Protein AF-A0A8J4YHI8-F1 (afdb_monomer_lite)

pLDDT: mean 70.8, std 11.15, range [40.28, 87.5]

Radius of gyration: 18.32 Å; chains: 1; bounding box: 36×39×45 Å

Structure (mmCIF, N/CA/C/O backbone):
data_AF-A0A8J4YHI8-F1
#
_entry.id   AF-A0A8J4YHI8-F1
#
loop_
_atom_site.group_PDB
_atom_site.id
_atom_site.type_symbol
_atom_site.label_atom_id
_atom_site.label_alt_id
_atom_site.label_comp_id
_atom_site.label_asym_id
_atom_site.label_entity_id
_atom_site.label_seq_id
_atom_site.pdbx_PDB_ins_code
_atom_site.Cartn_x
_atom_site.Cartn_y
_atom_site.Cartn_z
_atom_site.occupancy
_atom_site.B_iso_or_equiv
_atom_site.auth_seq_id
_atom_site.auth_comp_id
_atom_site.auth_asym_id
_atom_site.auth_atom_id
_atom_site.pdbx_PDB_model_num
ATOM 1 N N . MET A 1 1 ? -14.139 9.718 13.739 1.00 50.31 1 MET A N 1
ATOM 2 C CA . MET A 1 1 ? -12.734 10.153 13.570 1.00 50.31 1 MET A CA 1
ATOM 3 C C . MET A 1 1 ? -12.000 9.120 12.728 1.00 50.31 1 MET A C 1
ATOM 5 O O . MET A 1 1 ? -12.071 7.947 13.091 1.00 50.31 1 MET A O 1
ATOM 9 N N . PRO A 1 2 ? -11.361 9.518 11.617 1.00 56.03 2 PRO A N 1
ATOM 10 C CA . PRO A 1 2 ? -10.531 8.624 10.816 1.00 56.03 2 PRO A CA 1
ATOM 11 C C . PRO A 1 2 ? -9.137 8.458 11.438 1.00 56.03 2 PRO A C 1
ATOM 13 O O . PRO A 1 2 ? -8.521 9.439 11.849 1.00 56.03 2 PRO A O 1
ATOM 16 N N . LEU A 1 3 ? -8.645 7.220 11.501 1.00 62.56 3 LEU A N 1
ATOM 17 C CA . LEU A 1 3 ? -7.328 6.876 12.037 1.00 62.56 3 LEU A CA 1
ATOM 18 C C . LEU A 1 3 ? -6.464 6.307 10.904 1.00 62.56 3 LEU A C 1
ATOM 20 O O . LEU A 1 3 ? -6.813 5.291 10.303 1.00 62.56 3 LEU A O 1
ATOM 24 N N . CYS A 1 4 ? -5.355 6.983 10.595 1.00 64.44 4 CYS A N 1
ATOM 25 C CA . CYS A 1 4 ? -4.406 6.564 9.562 1.00 64.44 4 CYS A CA 1
ATOM 26 C C . CYS A 1 4 ? -3.348 5.647 10.184 1.00 64.44 4 CYS A C 1
ATOM 28 O O . CYS A 1 4 ? -2.561 6.095 11.016 1.00 64.44 4 CYS A O 1
ATOM 30 N N . LEU A 1 5 ? -3.333 4.370 9.800 1.00 63.19 5 LEU A N 1
ATOM 31 C CA . LEU A 1 5 ? -2.428 3.365 10.367 1.00 63.19 5 LEU A CA 1
ATOM 32 C C . LEU A 1 5 ? -1.540 2.768 9.279 1.00 63.19 5 LEU A C 1
ATOM 34 O O . LEU A 1 5 ? -1.983 2.525 8.155 1.00 63.19 5 LEU A O 1
ATOM 38 N N . THR A 1 6 ? -0.283 2.489 9.621 1.00 58.69 6 THR A N 1
ATO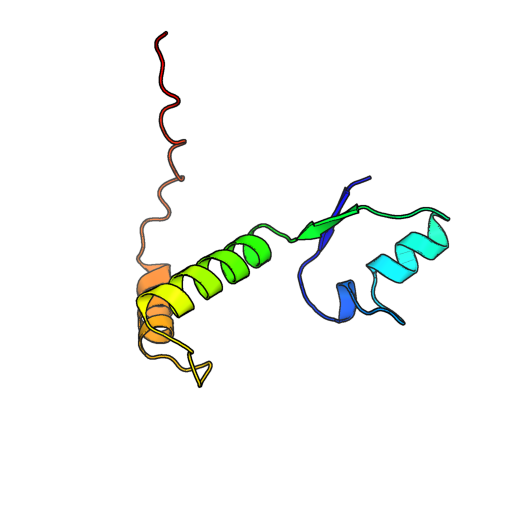M 39 C CA . THR A 1 6 ? 0.569 1.625 8.795 1.00 58.69 6 THR A CA 1
ATOM 40 C C . THR A 1 6 ? 0.103 0.174 8.949 1.00 58.69 6 THR A C 1
ATOM 42 O O . THR A 1 6 ? -0.339 -0.219 10.032 1.00 58.69 6 THR A O 1
ATOM 45 N N . LYS A 1 7 ? 0.155 -0.638 7.882 1.00 57.22 7 LYS A N 1
ATOM 46 C CA . LYS A 1 7 ? -0.282 -2.047 7.913 1.00 57.22 7 LYS A CA 1
ATOM 47 C C . LYS A 1 7 ? 0.764 -2.933 8.585 1.00 57.22 7 LYS A C 1
ATOM 49 O O . LYS A 1 7 ? 1.382 -3.788 7.965 1.00 57.22 7 LYS A O 1
ATOM 54 N N . THR A 1 8 ? 0.979 -2.720 9.872 1.00 63.22 8 THR A N 1
ATOM 55 C CA . THR A 1 8 ? 1.677 -3.678 10.725 1.00 63.22 8 THR A CA 1
ATOM 56 C C . THR A 1 8 ? 0.646 -4.344 11.627 1.00 63.22 8 THR A C 1
ATOM 58 O O . THR A 1 8 ? -0.335 -3.718 12.034 1.00 63.22 8 THR A O 1
ATOM 61 N N . ALA A 1 9 ? 0.852 -5.622 11.955 1.00 62.16 9 ALA A N 1
ATOM 62 C CA . ALA A 1 9 ? -0.053 -6.356 12.845 1.00 62.16 9 ALA A CA 1
ATOM 63 C C . ALA A 1 9 ? -0.197 -5.680 14.224 1.00 62.16 9 ALA A C 1
ATOM 65 O O . ALA A 1 9 ? -1.253 -5.768 14.843 1.00 62.16 9 ALA A O 1
ATOM 66 N N . SER A 1 10 ? 0.827 -4.938 14.660 1.00 67.38 10 SER A N 1
ATOM 67 C CA . SER A 1 10 ? 0.793 -4.109 15.874 1.00 67.38 10 SER A CA 1
ATOM 68 C C . SER A 1 10 ? -0.306 -3.036 15.835 1.00 67.38 10 SER A C 1
ATOM 70 O O . SER A 1 10 ? -0.866 -2.661 16.860 1.00 67.38 10 SER A O 1
ATOM 72 N N . ASN A 1 11 ? -0.679 -2.572 14.641 1.00 66.25 11 ASN A N 1
ATOM 73 C CA . ASN A 1 11 ? -1.691 -1.537 14.474 1.00 66.25 11 ASN A CA 1
ATOM 74 C C . ASN A 1 11 ? -3.081 -2.130 14.220 1.00 66.25 11 ASN A C 1
ATOM 76 O O . ASN A 1 11 ? -4.053 -1.652 14.799 1.00 66.25 11 ASN A O 1
ATOM 80 N N . SER A 1 12 ? -3.185 -3.171 13.385 1.00 66.81 12 SER A N 1
ATOM 81 C CA . SER A 1 12 ? -4.462 -3.736 12.908 1.00 66.81 12 SER A CA 1
ATOM 82 C C . SER A 1 12 ? -4.857 -5.081 13.528 1.00 66.81 12 SER A C 1
ATOM 84 O O . SER A 1 12 ? -5.878 -5.653 13.147 1.00 66.81 12 SER A O 1
ATOM 86 N N . GLY A 1 13 ? -4.061 -5.618 14.456 1.00 73.00 13 GLY A N 1
ATOM 87 C CA . GLY A 1 13 ? -4.300 -6.921 15.069 1.00 73.00 13 GLY A CA 1
ATOM 88 C C . GLY A 1 13 ? -5.680 -7.025 15.725 1.00 73.00 13 GLY A C 1
ATOM 89 O O . GLY A 1 13 ? -6.049 -6.203 16.561 1.00 73.00 13 GLY A O 1
ATOM 90 N N . VAL A 1 14 ? -6.425 -8.079 15.390 1.00 71.19 14 VAL A N 1
ATOM 91 C CA . VAL A 1 14 ? -7.797 -8.313 15.885 1.00 71.19 14 VAL A CA 1
ATOM 92 C C . VAL A 1 14 ? -7.863 -8.429 17.413 1.00 71.19 14 VAL A C 1
ATOM 94 O O . VAL A 1 14 ? -8.840 -7.988 18.019 1.00 71.19 14 VAL A O 1
ATOM 97 N N . HIS A 1 15 ? -6.820 -8.989 18.034 1.00 73.50 15 HIS A N 1
ATOM 98 C CA . HIS A 1 15 ? -6.774 -9.269 19.475 1.00 73.50 15 HIS A CA 1
ATOM 99 C C . HIS A 1 15 ? -5.927 -8.283 20.294 1.00 73.50 15 HIS A C 1
ATOM 101 O O . HIS A 1 15 ? -5.910 -8.385 21.515 1.00 73.50 15 HIS A O 1
ATOM 107 N N . GLY A 1 16 ? -5.232 -7.336 19.659 1.00 74.50 16 GLY A N 1
ATOM 108 C CA . GLY A 1 16 ? -4.301 -6.452 20.376 1.00 74.50 16 GLY A CA 1
ATOM 109 C C . GLY A 1 16 ? -3.699 -5.320 19.552 1.00 74.50 16 GLY A C 1
ATOM 110 O O . GLY A 1 16 ? -2.732 -4.703 19.981 1.00 74.50 16 GLY A O 1
ATOM 111 N N . GLY A 1 17 ? -4.239 -5.046 18.364 1.00 80.88 17 GLY A N 1
ATOM 112 C CA . GLY A 1 17 ? -3.796 -3.917 17.563 1.00 80.88 17 GLY A CA 1
ATOM 113 C C . GLY A 1 17 ? -4.118 -2.601 18.263 1.00 80.88 17 GLY A C 1
ATOM 114 O O . GLY A 1 17 ? -5.184 -2.467 18.870 1.00 80.88 17 GLY A O 1
ATOM 115 N N . ALA A 1 18 ? -3.244 -1.603 18.129 1.00 80.75 18 ALA A N 1
ATOM 116 C CA . ALA A 1 18 ? -3.454 -0.259 18.675 1.00 80.75 18 ALA A CA 1
ATOM 117 C C . ALA A 1 18 ? -4.847 0.297 18.335 1.00 80.75 18 ALA A C 1
ATOM 119 O O . ALA A 1 18 ? -5.502 0.941 19.151 1.00 80.75 18 ALA A O 1
ATOM 120 N N . ALA A 1 19 ? -5.345 -0.018 17.143 1.00 77.50 19 ALA A N 1
ATOM 121 C CA . ALA A 1 19 ? -6.649 0.422 16.697 1.00 77.50 19 ALA A CA 1
ATOM 122 C C . ALA A 1 19 ? -7.815 -0.284 17.406 1.00 77.50 19 ALA A C 1
ATOM 124 O O . ALA A 1 19 ? -8.844 0.340 17.647 1.00 77.50 19 ALA A O 1
ATOM 125 N N . LYS A 1 20 ? -7.649 -1.555 17.790 1.00 81.44 20 LYS A N 1
ATOM 126 C CA . LYS A 1 20 ? -8.619 -2.296 18.604 1.00 81.44 20 LYS A CA 1
ATOM 127 C C . LYS A 1 20 ? -8.671 -1.755 20.033 1.00 81.44 20 LYS A C 1
ATOM 129 O O . LYS A 1 20 ? -9.759 -1.601 20.582 1.00 81.44 20 LYS A O 1
ATOM 134 N N . LEU A 1 21 ? -7.510 -1.425 20.600 1.00 84.56 21 LEU A N 1
ATOM 135 C CA . LEU A 1 21 ? -7.408 -0.796 21.919 1.00 84.56 21 LEU A CA 1
ATOM 136 C C . LEU A 1 21 ? -8.069 0.589 21.922 1.00 84.56 21 LEU A C 1
ATOM 138 O O . LEU A 1 21 ? -8.821 0.915 22.835 1.00 84.56 21 LEU A O 1
ATOM 142 N N . LEU A 1 22 ? -7.869 1.379 20.864 1.00 82.75 22 LEU A N 1
ATOM 143 C CA . LEU A 1 22 ? -8.529 2.677 20.708 1.00 82.75 22 LEU A CA 1
ATOM 144 C C . LEU A 1 22 ? -10.054 2.559 20.569 1.00 82.75 22 LEU A C 1
ATOM 146 O O . LEU A 1 22 ? -10.762 3.381 21.144 1.00 82.75 22 LEU A O 1
ATOM 150 N N . GLU A 1 23 ? -10.576 1.546 19.865 1.00 86.31 23 GLU A N 1
ATOM 151 C CA . GLU A 1 23 ? -12.027 1.286 19.829 1.00 86.31 23 GLU A CA 1
ATOM 152 C C . GLU A 1 23 ? -12.597 1.013 21.224 1.00 86.31 23 GLU A C 1
ATOM 154 O O . GLU A 1 23 ? -13.669 1.516 21.548 1.00 86.31 23 GLU A O 1
ATOM 159 N N . GLN A 1 24 ? -11.882 0.236 22.043 1.00 87.50 24 GLN A N 1
ATOM 160 C CA . GLN A 1 24 ? -12.302 -0.102 23.406 1.00 87.50 24 GLN A CA 1
ATOM 161 C C . GLN A 1 24 ? -12.282 1.114 24.335 1.00 87.50 24 GLN A C 1
ATOM 163 O O . GLN A 1 24 ? -13.177 1.268 25.154 1.00 87.50 24 GLN A O 1
ATOM 168 N N . GLN A 1 25 ? -11.279 1.986 24.206 1.00 87.06 25 GLN A N 1
ATOM 169 C CA . GLN A 1 25 ? -11.168 3.194 25.030 1.00 87.06 25 GLN A CA 1
ATOM 170 C C . GLN A 1 25 ? -12.192 4.270 24.650 1.00 87.06 25 GLN A C 1
ATOM 172 O O . GLN A 1 25 ? -12.641 5.026 25.504 1.00 87.06 25 GLN A O 1
ATOM 177 N N . LEU A 1 26 ? -12.542 4.366 23.366 1.00 86.88 26 LEU A N 1
ATOM 178 C CA . LEU A 1 26 ? -13.463 5.384 22.854 1.00 86.88 26 LEU A CA 1
ATOM 179 C C . LEU A 1 26 ? -14.923 4.911 22.790 1.00 86.88 26 LEU A C 1
ATOM 181 O O . LEU A 1 26 ? -15.768 5.691 22.354 1.00 86.88 26 LEU A O 1
ATOM 185 N N . ASP A 1 27 ? -15.183 3.647 23.140 1.00 87.19 27 ASP A N 1
ATOM 186 C CA . ASP A 1 27 ? -16.472 2.947 23.023 1.00 87.19 27 ASP A CA 1
ATOM 187 C C . ASP A 1 27 ? -17.184 3.190 21.679 1.00 87.19 27 ASP A C 1
ATOM 189 O O . ASP A 1 27 ? -18.394 3.384 21.574 1.00 87.19 27 ASP A O 1
ATOM 193 N N . ARG A 1 28 ? -16.397 3.257 20.601 1.00 83.88 28 ARG A N 1
ATOM 194 C CA . ARG A 1 28 ? -16.907 3.515 19.252 1.00 83.88 28 ARG A CA 1
ATOM 195 C C . ARG A 1 28 ? -15.991 2.934 18.196 1.00 83.88 28 ARG A C 1
ATOM 197 O O . ARG A 1 28 ? -14.774 2.860 18.361 1.00 83.88 28 ARG A O 1
ATOM 204 N N . LYS A 1 29 ? -16.582 2.611 17.050 1.00 78.88 29 LYS A N 1
ATOM 205 C CA . LYS A 1 29 ? -15.837 2.183 15.867 1.00 78.88 29 LYS A CA 1
ATOM 206 C C . LYS A 1 29 ? -15.006 3.328 15.300 1.00 78.88 29 LYS A C 1
ATOM 208 O O . LYS A 1 29 ? -15.506 4.439 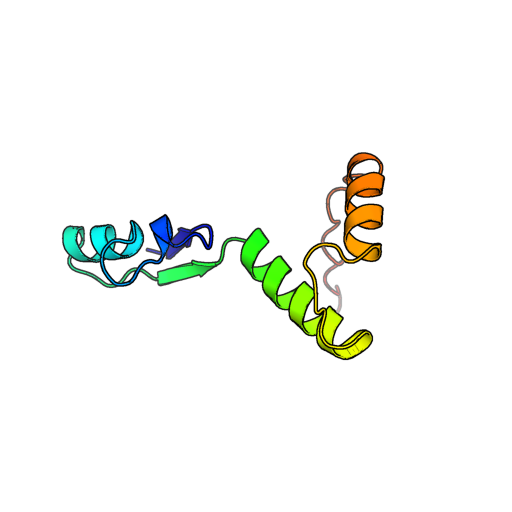15.103 1.00 78.88 29 LYS A O 1
ATOM 213 N N . VAL A 1 30 ? -13.730 3.056 15.035 1.00 75.75 30 VAL A N 1
ATOM 214 C CA . VAL A 1 30 ? -12.844 3.985 14.324 1.00 75.75 30 VAL A CA 1
ATOM 215 C C . VAL A 1 30 ? -12.731 3.571 12.866 1.00 75.75 30 VAL A C 1
ATOM 217 O O . VAL A 1 30 ? -12.658 2.392 12.535 1.00 75.75 30 VAL A O 1
ATOM 220 N N . PHE A 1 31 ? -12.736 4.561 11.977 1.00 68.81 31 PHE A N 1
ATOM 221 C CA . PHE A 1 31 ? -12.593 4.309 10.551 1.00 68.81 31 PHE A CA 1
ATOM 222 C C . PHE A 1 31 ? -11.110 4.102 10.241 1.00 68.81 31 PHE A C 1
ATOM 224 O O . PHE A 1 31 ? -10.309 5.028 10.410 1.00 68.81 31 PHE A O 1
ATOM 231 N N . TYR A 1 32 ? -10.746 2.891 9.825 1.00 69.38 32 TYR A N 1
ATOM 232 C CA . TYR A 1 32 ? -9.377 2.557 9.451 1.00 69.38 32 TYR A CA 1
ATOM 233 C C . TYR A 1 32 ? -9.082 3.099 8.058 1.00 69.38 32 TYR A C 1
ATOM 235 O O . TYR A 1 32 ? -9.632 2.620 7.068 1.00 69.38 32 TYR A O 1
ATOM 243 N N . LEU A 1 33 ? -8.201 4.090 7.975 1.00 63.72 33 LEU A N 1
ATOM 244 C CA . LEU A 1 33 ? -7.647 4.513 6.699 1.00 63.72 33 LEU A CA 1
ATOM 245 C C . LEU A 1 33 ? -6.282 3.861 6.529 1.00 63.72 33 LEU A C 1
ATOM 247 O O . LEU A 1 33 ? -5.378 4.039 7.351 1.00 63.72 33 LEU A O 1
ATOM 251 N N . ALA A 1 34 ? -6.139 3.106 5.443 1.00 63.41 34 ALA A N 1
ATOM 252 C CA . ALA A 1 34 ? -4.836 2.688 4.964 1.00 63.41 34 ALA A CA 1
ATOM 253 C C . ALA A 1 34 ? -3.977 3.938 4.732 1.00 63.41 34 ALA A C 1
ATOM 255 O O . ALA A 1 34 ? -4.411 4.881 4.066 1.00 63.41 34 ALA A O 1
ATOM 256 N N . CYS A 1 35 ? -2.763 3.968 5.285 1.00 67.19 35 CYS A N 1
ATOM 257 C CA . CYS A 1 35 ? -1.838 5.049 4.970 1.00 67.19 35 CYS A CA 1
ATOM 258 C C . CYS A 1 35 ? -1.549 5.084 3.458 1.00 67.19 35 CYS A C 1
ATOM 260 O O . CYS A 1 35 ? -1.654 4.060 2.779 1.00 67.19 35 CYS A O 1
ATOM 262 N N . ARG A 1 36 ? -1.160 6.252 2.921 1.00 63.00 36 ARG A N 1
ATOM 263 C CA . ARG A 1 36 ? -0.873 6.414 1.479 1.00 63.00 36 ARG A CA 1
ATOM 264 C C . ARG A 1 36 ? 0.091 5.342 0.962 1.00 63.00 36 ARG A C 1
ATOM 266 O O . ARG A 1 36 ? -0.131 4.803 -0.113 1.00 63.00 36 ARG A O 1
ATOM 273 N N . HIS A 1 37 ? 1.096 4.980 1.762 1.00 68.56 37 HIS A N 1
ATOM 274 C CA . HIS A 1 37 ? 2.029 3.899 1.442 1.00 68.56 37 HIS A CA 1
ATOM 275 C C . HIS A 1 37 ? 1.330 2.550 1.250 1.00 68.56 37 HIS A C 1
ATOM 277 O O . HIS A 1 37 ? 1.624 1.854 0.288 1.00 68.56 37 HIS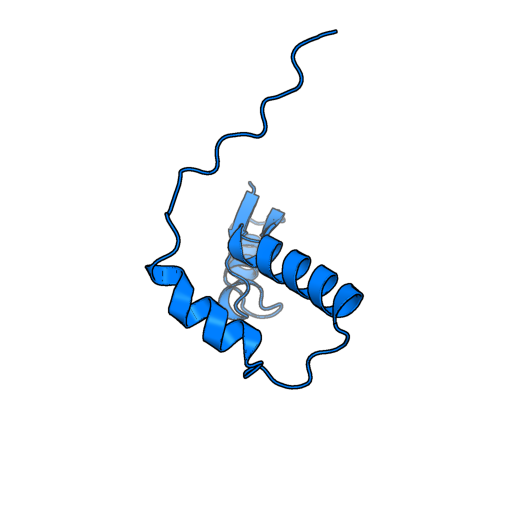 A O 1
ATOM 283 N N . HIS A 1 38 ? 0.376 2.200 2.115 1.00 70.31 38 HIS A N 1
ATOM 284 C CA . H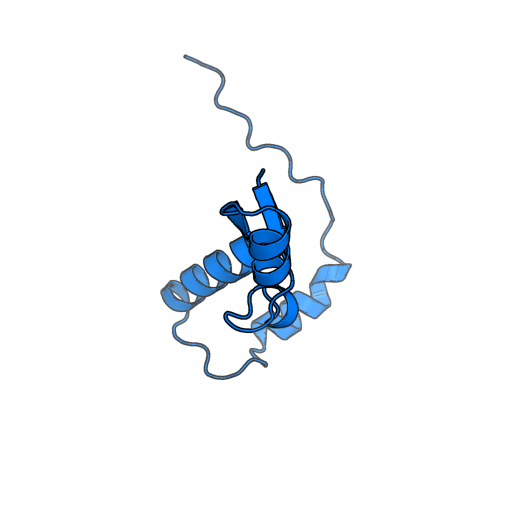IS A 1 38 ? -0.333 0.931 2.000 1.00 70.31 38 HIS A CA 1
ATOM 285 C C . HIS A 1 38 ? -1.299 0.902 0.803 1.00 70.31 38 HIS A C 1
ATOM 287 O O . HIS A 1 38 ? -1.421 -0.115 0.128 1.00 70.31 38 HIS A O 1
ATOM 293 N N . ILE A 1 39 ? -1.957 2.025 0.499 1.00 74.00 39 ILE A N 1
ATOM 294 C CA . ILE A 1 39 ? -2.806 2.137 -0.699 1.00 74.00 39 ILE A CA 1
ATOM 295 C C . ILE A 1 39 ? -1.964 1.932 -1.965 1.00 74.00 39 ILE A C 1
ATOM 297 O O . ILE A 1 39 ? -2.352 1.168 -2.849 1.00 74.00 39 ILE A O 1
ATOM 301 N N . LEU A 1 40 ? -0.798 2.581 -2.030 1.00 72.88 40 LEU A N 1
ATOM 302 C CA . LEU A 1 40 ? 0.128 2.440 -3.151 1.00 72.88 40 LEU A CA 1
ATOM 303 C C . LEU A 1 40 ? 0.671 1.013 -3.263 1.00 72.88 40 LEU A C 1
ATOM 305 O O . LEU A 1 40 ? 0.700 0.477 -4.360 1.00 72.88 40 LEU A O 1
ATOM 309 N N . GLU A 1 41 ? 1.030 0.372 -2.152 1.00 74.12 41 GLU A N 1
ATOM 310 C CA . GLU A 1 41 ? 1.479 -1.026 -2.126 1.00 74.12 41 GLU A CA 1
ATOM 311 C C . GLU A 1 41 ? 0.440 -1.982 -2.738 1.00 74.12 41 GLU A C 1
ATOM 313 O O . GLU A 1 41 ? 0.786 -2.821 -3.567 1.00 74.12 41 GLU A O 1
ATOM 318 N N . VAL A 1 42 ? -0.843 -1.830 -2.384 1.00 77.81 42 VAL A N 1
ATOM 319 C CA . VAL A 1 42 ? -1.928 -2.670 -2.922 1.00 77.81 42 VAL A CA 1
ATOM 320 C C . VAL A 1 42 ? -2.159 -2.405 -4.408 1.00 77.81 42 VAL A C 1
ATOM 322 O O . VAL A 1 42 ? -2.274 -3.353 -5.182 1.00 77.81 42 VAL A O 1
ATOM 325 N N . LEU A 1 43 ? -2.214 -1.133 -4.819 1.00 78.50 43 LEU A N 1
ATOM 326 C CA . LEU A 1 43 ? -2.416 -0.762 -6.223 1.00 78.50 43 LEU A CA 1
ATOM 327 C C . LEU A 1 43 ? -1.256 -1.234 -7.100 1.00 78.50 43 LEU A C 1
ATOM 329 O O . LEU A 1 43 ? -1.484 -1.879 -8.120 1.00 78.50 43 LEU A O 1
ATOM 333 N N . VAL A 1 44 ? -0.019 -0.957 -6.686 1.00 81.12 44 VAL A N 1
ATOM 334 C CA . VAL A 1 44 ? 1.185 -1.389 -7.402 1.00 81.12 44 VAL A CA 1
ATOM 335 C C . VAL A 1 44 ? 1.251 -2.911 -7.452 1.00 81.12 44 VAL A C 1
ATOM 337 O O . VAL A 1 44 ? 1.533 -3.457 -8.513 1.00 81.12 44 VAL A O 1
ATOM 340 N N . GLY A 1 45 ? 0.922 -3.605 -6.358 1.00 80.31 45 GLY A N 1
ATOM 341 C CA . GLY A 1 45 ? 0.852 -5.066 -6.333 1.00 80.31 45 GLY A CA 1
ATOM 342 C C . GLY A 1 45 ? -0.167 -5.632 -7.327 1.00 80.31 45 GLY A C 1
ATOM 343 O O . GLY A 1 45 ? 0.162 -6.537 -8.091 1.00 80.31 45 GLY A O 1
ATOM 344 N N . ALA A 1 46 ? -1.377 -5.067 -7.378 1.00 81.19 46 ALA A N 1
ATOM 345 C CA . ALA A 1 46 ? -2.429 -5.509 -8.294 1.00 81.19 46 ALA A CA 1
ATOM 346 C C . ALA A 1 46 ? -2.088 -5.230 -9.767 1.00 81.19 46 ALA A C 1
ATOM 348 O O . ALA A 1 46 ? -2.293 -6.090 -10.625 1.00 81.19 46 ALA A O 1
ATOM 349 N N . VAL A 1 47 ? -1.550 -4.043 -10.068 1.00 83.81 47 VAL A N 1
ATOM 350 C CA . VAL A 1 47 ? -1.083 -3.687 -11.417 1.00 83.81 47 VAL A CA 1
ATOM 351 C C . VAL A 1 47 ? 0.053 -4.612 -11.837 1.00 83.81 47 VAL A C 1
ATOM 353 O O . VAL A 1 47 ? 0.042 -5.133 -12.949 1.00 83.81 47 VAL A O 1
ATOM 356 N N . TRP A 1 48 ? 0.997 -4.879 -10.934 1.00 81.19 48 TRP A N 1
ATOM 357 C CA . TRP A 1 48 ? 2.104 -5.782 -11.204 1.00 81.19 48 TRP A CA 1
ATOM 358 C C . TRP A 1 48 ? 1.622 -7.196 -11.529 1.00 81.19 48 TRP A C 1
ATOM 360 O O . TRP A 1 48 ? 2.045 -7.765 -12.530 1.00 81.19 48 TRP A O 1
ATOM 370 N N . GLU A 1 49 ? 0.728 -7.764 -10.718 1.00 84.44 49 GLU A N 1
ATOM 371 C CA . GLU A 1 49 ? 0.213 -9.118 -10.949 1.00 84.44 49 GLU A CA 1
ATOM 372 C C . GLU A 1 49 ? -0.538 -9.227 -12.284 1.00 84.44 49 GLU A C 1
ATOM 374 O O . GLU A 1 49 ? -0.393 -10.230 -12.980 1.00 84.44 49 GLU A O 1
ATOM 379 N N . ASN A 1 50 ? -1.267 -8.180 -12.685 1.00 85.62 50 ASN A N 1
ATOM 380 C CA . ASN A 1 50 ? -1.932 -8.132 -13.989 1.00 85.62 50 ASN A CA 1
ATOM 381 C C . ASN A 1 50 ? -0.948 -8.046 -15.162 1.00 85.62 50 ASN A C 1
ATOM 383 O O . ASN A 1 50 ? -1.165 -8.690 -16.185 1.00 85.62 50 ASN A O 1
ATOM 387 N N . LEU A 1 51 ? 0.113 -7.246 -15.039 1.00 84.56 51 LEU A N 1
ATOM 388 C CA . LEU A 1 51 ? 1.042 -6.994 -16.144 1.00 84.56 51 LEU A CA 1
ATOM 389 C C . LEU A 1 51 ? 2.140 -8.057 -16.268 1.00 84.56 51 LEU A C 1
ATOM 391 O O . LEU A 1 51 ? 2.568 -8.378 -17.373 1.00 84.56 51 LEU A O 1
ATOM 395 N N . PHE A 1 52 ? 2.606 -8.596 -15.143 1.00 81.62 52 PHE A N 1
ATOM 396 C CA . PHE A 1 52 ? 3.812 -9.426 -15.066 1.00 81.62 52 PHE A CA 1
ATOM 397 C C . PHE A 1 52 ? 3.584 -10.772 -14.358 1.00 81.62 52 PHE A C 1
ATOM 399 O O . PHE A 1 52 ? 4.505 -11.585 -14.274 1.00 81.62 52 PHE A O 1
ATOM 406 N N . GLY A 1 53 ? 2.370 -11.031 -13.860 1.00 83.38 53 GLY A N 1
ATOM 407 C CA . GLY A 1 53 ? 2.013 -12.262 -13.156 1.00 83.38 53 GLY A CA 1
ATOM 408 C C . GLY A 1 53 ? 2.429 -12.292 -11.680 1.00 83.38 53 GLY A C 1
ATOM 409 O O . GLY A 1 53 ? 2.990 -11.341 -11.129 1.00 83.38 53 GLY A O 1
ATOM 410 N N . LYS A 1 54 ? 2.145 -13.418 -11.008 1.00 77.88 54 LYS A N 1
ATOM 411 C CA . LYS A 1 54 ? 2.458 -13.598 -9.581 1.00 77.88 54 LYS A CA 1
ATOM 412 C C . LYS A 1 54 ? 3.959 -13.592 -9.319 1.00 77.88 54 LYS A C 1
ATOM 414 O O . LYS A 1 54 ? 4.695 -14.461 -9.787 1.00 77.88 54 LYS A O 1
ATOM 419 N N . VAL A 1 55 ? 4.387 -12.680 -8.454 1.00 72.75 55 VAL A N 1
ATOM 420 C CA . VAL A 1 55 ? 5.745 -12.663 -7.913 1.00 72.75 55 VAL A CA 1
ATOM 421 C C . VAL A 1 55 ? 5.861 -13.727 -6.823 1.00 72.75 55 VAL A C 1
ATOM 423 O O . VAL A 1 55 ? 5.110 -13.719 -5.852 1.00 72.75 55 VAL A O 1
ATOM 426 N N . LYS A 1 56 ? 6.809 -14.657 -6.984 1.00 68.06 56 LYS A N 1
ATOM 427 C CA . LYS A 1 56 ? 7.045 -15.753 -6.026 1.00 68.06 56 LYS A CA 1
ATOM 428 C C . LYS A 1 56 ? 8.045 -15.400 -4.917 1.00 68.06 56 LYS A C 1
ATOM 430 O O . LYS A 1 56 ? 8.172 -16.171 -3.973 1.00 68.06 56 LYS A O 1
ATOM 435 N N . SER A 1 57 ? 8.758 -14.276 -5.027 1.00 63.50 57 SER A N 1
ATOM 436 C CA . SER A 1 57 ? 9.802 -13.883 -4.073 1.00 63.50 57 SER A CA 1
ATOM 437 C C . SER A 1 57 ? 9.862 -12.364 -3.859 1.00 63.50 57 SER A C 1
ATOM 439 O O . SER A 1 57 ? 9.775 -11.622 -4.840 1.00 63.50 57 SER A O 1
ATOM 441 N N . PRO A 1 58 ? 10.067 -11.887 -2.615 1.00 57.25 58 PRO A N 1
ATOM 442 C CA . PRO A 1 58 ? 10.274 -10.467 -2.310 1.00 57.25 58 PRO A CA 1
ATOM 443 C C . PRO A 1 58 ? 11.539 -9.876 -2.959 1.00 57.25 58 PRO A C 1
ATOM 445 O O . PRO A 1 58 ? 11.651 -8.659 -3.077 1.00 57.25 58 PRO A O 1
ATOM 448 N N . GLU A 1 59 ? 12.466 -10.713 -3.433 1.00 61.31 59 GLU A N 1
ATOM 449 C CA . GLU A 1 59 ? 13.676 -10.296 -4.154 1.00 61.31 59 GLU A CA 1
ATOM 450 C C . GLU A 1 59 ? 13.475 -10.280 -5.673 1.00 61.31 59 GLU A C 1
ATOM 452 O O . GLU A 1 59 ? 14.239 -10.867 -6.440 1.00 61.31 59 GLU A O 1
ATOM 457 N N . ASN A 1 60 ? 12.422 -9.619 -6.142 1.00 70.19 60 ASN A N 1
ATOM 458 C CA . ASN A 1 60 ? 12.273 -9.404 -7.573 1.00 70.19 60 ASN A CA 1
ATOM 459 C C . ASN A 1 60 ? 13.353 -8.398 -8.049 1.00 70.19 60 ASN A C 1
ATOM 461 O O . ASN A 1 60 ? 13.421 -7.288 -7.507 1.00 70.19 60 ASN A O 1
ATOM 465 N N . PRO A 1 61 ? 14.178 -8.744 -9.060 1.00 72.38 61 PRO A N 1
ATOM 466 C CA . PRO A 1 61 ? 15.240 -7.878 -9.578 1.00 72.38 61 PRO A CA 1
ATOM 467 C C . PRO A 1 61 ? 14.763 -6.473 -9.953 1.00 72.38 61 PRO A C 1
ATOM 469 O O . PRO A 1 61 ? 15.495 -5.506 -9.762 1.00 72.38 61 PRO A O 1
ATOM 472 N N . TRP A 1 62 ? 13.516 -6.348 -10.414 1.00 71.81 62 TRP A N 1
ATOM 473 C CA . TRP A 1 62 ? 12.898 -5.064 -10.735 1.00 71.81 62 TRP A CA 1
ATOM 474 C C . TRP A 1 62 ? 12.722 -4.170 -9.510 1.00 71.81 62 TRP A C 1
ATOM 476 O O . TRP A 1 62 ? 13.013 -2.982 -9.583 1.00 71.81 62 TRP A O 1
ATOM 486 N N . PHE A 1 63 ? 12.307 -4.730 -8.370 1.00 72.94 63 PHE A N 1
ATOM 487 C CA . PHE A 1 63 ? 12.182 -3.973 -7.123 1.00 72.94 63 PHE A CA 1
ATOM 488 C C . PHE A 1 63 ? 13.545 -3.579 -6.562 1.00 72.94 63 PHE A C 1
ATOM 490 O O . PHE A 1 63 ? 13.684 -2.485 -6.023 1.00 72.94 63 PHE A O 1
ATOM 497 N N . LYS A 1 64 ? 14.556 -4.443 -6.710 1.00 76.31 64 LYS A N 1
ATOM 498 C CA . LYS A 1 64 ? 15.931 -4.123 -6.314 1.00 76.31 64 LYS A CA 1
ATOM 499 C C . LYS A 1 64 ? 16.479 -2.967 -7.147 1.00 76.31 64 LYS A C 1
ATOM 501 O O . LYS A 1 64 ? 16.886 -1.964 -6.580 1.00 76.31 64 LYS A O 1
ATOM 506 N N . HIS A 1 65 ? 16.370 -3.067 -8.471 1.00 81.50 65 HIS A N 1
ATOM 507 C CA . HIS A 1 65 ? 16.773 -1.995 -9.372 1.00 81.50 65 HIS A CA 1
ATOM 508 C C . HIS A 1 65 ? 16.017 -0.699 -9.073 1.00 81.50 65 HIS A C 1
ATOM 510 O O . HIS A 1 65 ? 16.640 0.340 -8.907 1.00 81.50 65 HIS A O 1
ATOM 516 N N . PHE A 1 66 ? 14.691 -0.766 -8.911 1.00 77.06 66 PHE A N 1
ATOM 517 C CA . PHE A 1 66 ? 13.873 0.393 -8.564 1.00 77.06 66 PHE A CA 1
ATOM 518 C C . PHE A 1 66 ? 14.299 1.043 -7.244 1.00 77.06 66 PHE A C 1
ATOM 520 O O . PHE A 1 66 ? 14.348 2.263 -7.152 1.00 77.06 66 PHE A O 1
ATOM 527 N N . LYS A 1 67 ? 14.634 0.242 -6.227 1.00 76.88 67 LYS A N 1
ATOM 528 C CA . LYS A 1 67 ? 15.154 0.737 -4.949 1.00 76.88 67 LYS A CA 1
ATOM 529 C C . LYS A 1 67 ? 16.501 1.442 -5.119 1.00 76.88 67 LYS A C 1
ATOM 531 O O . LYS A 1 67 ? 16.713 2.455 -4.462 1.00 76.88 67 LYS A O 1
ATOM 536 N N . ASP A 1 68 ? 17.360 0.931 -5.996 1.00 83.19 68 ASP A N 1
ATOM 537 C CA . ASP A 1 68 ? 18.672 1.517 -6.278 1.00 83.19 68 ASP A CA 1
ATOM 538 C C . ASP A 1 68 ? 18.542 2.862 -7.015 1.00 83.19 68 ASP A C 1
ATOM 540 O O . ASP A 1 68 ? 19.230 3.810 -6.657 1.00 83.19 68 ASP A O 1
ATOM 544 N N . VAL A 1 69 ? 17.616 2.995 -7.978 1.00 82.62 69 VAL A N 1
ATOM 545 C CA . VAL A 1 69 ? 17.357 4.287 -8.653 1.00 82.62 69 VAL A CA 1
ATOM 546 C C . VAL A 1 69 ? 16.452 5.235 -7.860 1.00 82.62 69 VAL A C 1
ATOM 548 O O . VAL A 1 69 ? 16.375 6.415 -8.193 1.00 82.62 69 VAL A O 1
ATOM 551 N N . TRP A 1 70 ? 15.776 4.776 -6.801 1.00 78.19 70 TRP A N 1
ATOM 552 C CA . TRP A 1 70 ? 14.818 5.590 -6.037 1.00 78.19 70 TRP A CA 1
ATOM 553 C C . TRP A 1 70 ? 15.433 6.864 -5.447 1.00 78.19 70 TRP A C 1
ATOM 555 O O . TRP A 1 70 ? 14.756 7.888 -5.370 1.00 78.19 70 TRP A O 1
ATOM 565 N N . THR A 1 71 ? 16.701 6.816 -5.033 1.00 73.88 71 THR A N 1
ATOM 566 C CA . THR A 1 71 ? 17.421 7.983 -4.493 1.00 73.88 71 THR A CA 1
ATOM 567 C C . THR A 1 71 ? 17.753 9.029 -5.550 1.00 73.88 71 THR A C 1
ATOM 569 O O . THR A 1 71 ? 17.868 10.204 -5.210 1.00 73.88 71 THR A O 1
ATOM 572 N N . ASP A 1 72 ? 17.865 8.608 -6.809 1.00 75.19 72 ASP A N 1
ATOM 573 C CA . ASP A 1 72 ? 18.263 9.455 -7.936 1.00 75.19 72 ASP A CA 1
ATOM 574 C C . ASP A 1 72 ? 17.053 9.970 -8.724 1.00 75.19 72 ASP A C 1
ATOM 576 O O . ASP A 1 72 ? 17.175 10.883 -9.545 1.00 75.19 72 ASP A O 1
ATOM 580 N N . LEU A 1 73 ? 15.865 9.404 -8.474 1.00 73.31 73 LEU A N 1
ATOM 581 C CA . LEU A 1 73 ? 14.632 9.904 -9.058 1.00 73.31 73 LEU A CA 1
ATOM 582 C C . LEU A 1 73 ? 14.371 11.322 -8.539 1.00 73.31 73 LEU A C 1
ATOM 584 O O . LEU A 1 73 ? 14.319 11.537 -7.322 1.00 73.31 73 LEU A O 1
ATOM 588 N N . PRO A 1 74 ? 14.161 12.302 -9.436 1.00 70.06 74 PRO A N 1
ATOM 589 C CA . PRO A 1 74 ? 13.809 13.638 -9.008 1.00 70.06 74 PRO A CA 1
ATOM 590 C C . PRO A 1 74 ? 12.505 13.541 -8.216 1.00 70.06 74 PRO A C 1
ATOM 592 O O . PRO A 1 74 ? 11.471 13.129 -8.744 1.00 70.06 74 PRO A O 1
ATOM 595 N N . GLN A 1 75 ? 12.546 13.936 -6.940 1.00 62.78 75 GLN A N 1
ATOM 596 C CA . GLN A 1 75 ? 11.356 14.125 -6.109 1.00 62.78 75 GLN A CA 1
ATOM 597 C C . GLN 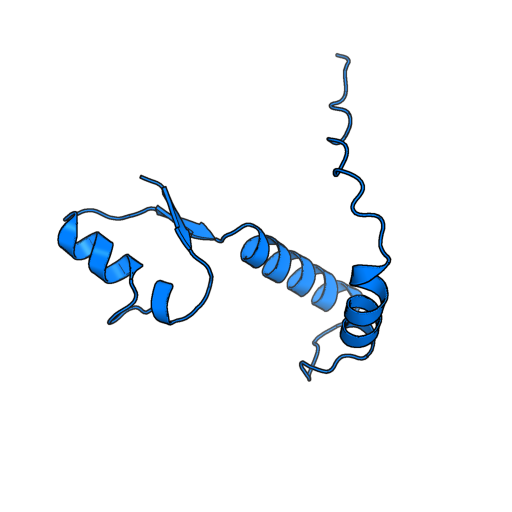A 1 75 ? 10.596 15.374 -6.562 1.00 62.78 75 GLN A C 1
ATOM 599 O O . GLN A 1 75 ? 10.263 16.247 -5.761 1.00 62.78 75 GLN A O 1
ATOM 604 N N . THR A 1 76 ? 10.362 15.498 -7.870 1.00 56.44 76 THR A N 1
ATOM 605 C CA . THR A 1 76 ? 9.494 16.515 -8.429 1.00 56.44 76 THR A CA 1
ATOM 606 C C . THR A 1 76 ? 8.175 16.361 -7.701 1.00 56.44 76 THR A C 1
ATOM 608 O O . THR A 1 76 ? 7.535 15.310 -7.764 1.00 56.44 76 THR A O 1
ATOM 611 N N . THR A 1 77 ? 7.822 17.399 -6.945 1.00 52.69 77 THR A N 1
ATOM 612 C CA . THR A 1 77 ? 6.487 17.636 -6.413 1.00 52.69 77 THR A CA 1
ATOM 613 C C . THR A 1 77 ? 5.513 17.153 -7.464 1.00 52.69 77 THR A C 1
ATOM 615 O O . THR A 1 77 ? 5.476 17.745 -8.541 1.00 52.69 77 THR A O 1
ATOM 618 N N . LEU A 1 78 ? 4.823 16.036 -7.194 1.00 51.84 78 LEU A N 1
ATOM 619 C CA . LEU A 1 78 ? 3.813 15.483 -8.089 1.00 51.84 78 LEU A CA 1
ATOM 620 C C . LEU A 1 78 ? 2.918 16.654 -8.471 1.00 51.84 78 LEU A C 1
ATOM 622 O O . LEU A 1 78 ? 2.166 17.152 -7.629 1.00 51.84 78 LEU A O 1
ATOM 626 N N . GLN A 1 79 ? 3.097 17.176 -9.684 1.00 53.28 79 GLN A N 1
ATOM 627 C CA . GLN A 1 79 ? 2.300 18.304 -10.113 1.00 53.28 79 GLN A CA 1
ATOM 628 C C . GLN A 1 79 ? 0.877 17.760 -10.161 1.00 53.28 79 GLN A C 1
ATOM 630 O O . GLN A 1 79 ? 0.676 16.680 -10.731 1.00 53.28 79 GLN A O 1
ATOM 635 N N . PRO A 1 80 ? -0.092 18.411 -9.491 1.00 51.91 80 PRO A N 1
ATOM 636 C CA . PRO A 1 80 ? -1.475 17.987 -9.578 1.00 51.91 80 PRO A CA 1
ATOM 637 C C . PRO A 1 80 ? -1.800 17.812 -11.055 1.00 51.91 80 PRO A C 1
ATOM 639 O O . PRO A 1 80 ? -1.475 18.703 -11.844 1.00 51.91 80 PRO A O 1
ATOM 642 N N . CYS A 1 81 ? -2.376 16.660 -11.423 1.00 49.12 81 CYS A N 1
ATOM 643 C CA . CYS A 1 81 ? -2.929 16.475 -12.760 1.00 49.12 81 CYS A CA 1
ATOM 644 C C . CYS A 1 81 ? -3.726 17.749 -13.063 1.00 49.12 81 CYS A C 1
ATOM 646 O O . CYS A 1 81 ? -4.566 18.098 -12.222 1.00 49.12 81 CYS A O 1
ATOM 648 N N . PRO A 1 82 ? -3.399 18.510 -14.125 1.00 54.78 82 PRO A N 1
ATOM 649 C CA . PRO A 1 82 ? -4.114 19.738 -14.408 1.00 54.78 82 PRO A CA 1
ATOM 650 C C . PRO A 1 82 ? -5.582 19.351 -14.525 1.00 54.78 82 PRO A C 1
ATOM 652 O O . PRO A 1 82 ? -5.953 18.626 -15.439 1.00 54.78 82 PRO A O 1
ATOM 655 N N . SER A 1 83 ? -6.389 19.740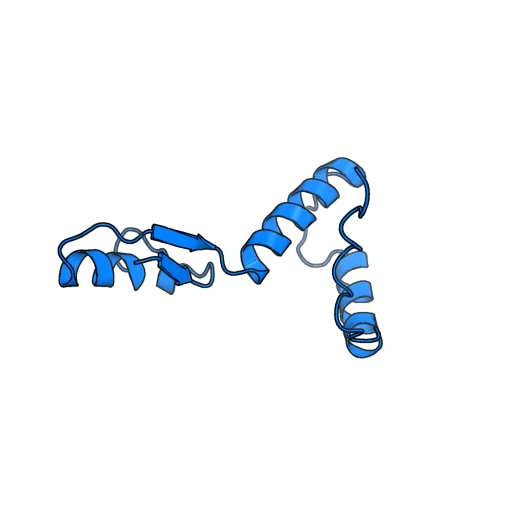 -13.532 1.00 60.53 83 SER A N 1
ATOM 656 C CA . SER A 1 83 ? -7.829 19.546 -13.599 1.00 60.53 83 SER A CA 1
ATOM 657 C C . SER A 1 83 ? -8.273 20.160 -14.907 1.00 60.53 83 SER A C 1
ATOM 659 O O . SER A 1 83 ? -7.946 21.327 -15.151 1.00 60.53 83 SER A O 1
ATOM 661 N N . ASP A 1 84 ? -8.963 19.365 -15.723 1.00 52.62 84 ASP A N 1
ATOM 662 C CA . ASP A 1 84 ? -9.570 19.820 -16.960 1.00 52.62 84 ASP A CA 1
ATOM 663 C C . ASP A 1 84 ? -10.367 21.084 -16.639 1.00 52.62 84 ASP A C 1
ATOM 665 O O . ASP A 1 84 ? -11.423 21.058 -16.004 1.00 52.62 84 ASP A O 1
ATOM 669 N N . LYS A 1 85 ? -9.795 22.235 -16.988 1.00 59.75 85 LYS A N 1
ATOM 670 C CA . LYS A 1 85 ? -10.570 23.454 -17.086 1.00 59.75 85 LYS A CA 1
ATOM 671 C C . LYS A 1 85 ? -11.281 23.341 -18.421 1.00 59.75 85 LYS A C 1
ATOM 673 O O . LYS A 1 85 ? -10.611 23.151 -19.436 1.00 59.75 85 LYS A O 1
ATOM 678 N N . ASN A 1 86 ? -12.595 23.554 -18.373 1.00 46.41 86 ASN A N 1
ATOM 679 C CA . ASN A 1 86 ? -13.546 23.691 -19.482 1.00 46.41 86 ASN A CA 1
ATOM 680 C C . ASN A 1 86 ? -14.208 22.349 -19.859 1.00 46.41 86 ASN A C 1
ATOM 682 O O . ASN A 1 86 ? -13.517 21.408 -20.223 1.00 46.41 86 ASN A O 1
ATOM 686 N N . GLY A 1 87 ? -15.530 22.198 -19.823 1.00 40.28 87 GLY A N 1
ATOM 687 C CA . GLY A 1 87 ? -16.631 23.122 -19.542 1.00 40.28 87 GLY A CA 1
ATOM 688 C C . GLY A 1 87 ? -17.953 22.369 -19.647 1.00 40.28 87 GLY A C 1
ATOM 689 O O . GLY A 1 87 ? -17.968 21.322 -20.332 1.00 40.28 87 GLY A O 1
#

Organism: Chionoecetes opilio (NCBI:txid41210)

Sequence (87 aa):
MPLCLTKTASNSGVHGGAAKLLEQQLDRKVFYLACRHHILEVLVGAVWENLFGKVKSPENPWFKHFKDVWTDLPQTTLQPCPSDKNG

Foldseek 3Di:
DADEDEPDCCQVPPVHHPQNVVCVVVVHHHHYDHHPVRVCVVVVQVVCCVPPNDDPDPVDVVVVVCVVCVVVPPPPPPDPPPPDDDD

Secondary structure (DSSP, 8-state):
-EEEE-S-HHHH-TTT-HHHHHHHHHTS--EEEEPHHHHHHHHHHHHHHHHH-----S--HHHHHHHHHTTTS--------------